Protein AF-A0A537A348-F1 (afdb_monomer_lite)

Radius of gyration: 24.98 Å; chains: 1; bounding box: 44×28×63 Å

Structure (mmCIF, N/CA/C/O backbone):
data_AF-A0A537A348-F1
#
_entry.id   AF-A0A537A348-F1
#
loop_
_atom_site.group_PDB
_atom_site.id
_atom_site.type_symbol
_atom_site.label_atom_id
_atom_site.label_alt_id
_atom_site.label_comp_id
_atom_site.label_asym_id
_atom_site.label_entity_id
_atom_site.label_seq_id
_atom_site.pdbx_PDB_ins_code
_atom_site.Cartn_x
_atom_site.Cartn_y
_atom_site.Cartn_z
_atom_site.occupancy
_atom_site.B_iso_or_equiv
_atom_site.auth_seq_id
_atom_site.auth_comp_id
_atom_site.auth_asym_id
_atom_site.auth_atom_id
_atom_site.pdbx_PDB_model_num
ATOM 1 N N . MET A 1 1 ? 0.038 -16.499 16.325 1.00 72.25 1 MET A N 1
ATOM 2 C CA . MET A 1 1 ? -0.195 -15.114 15.848 1.00 72.25 1 MET A CA 1
ATOM 3 C C . MET A 1 1 ? 0.605 -14.160 16.723 1.00 72.25 1 MET A C 1
ATOM 5 O O . MET A 1 1 ? 0.845 -14.511 17.869 1.00 72.25 1 MET A O 1
ATOM 9 N N . LYS A 1 2 ? 1.061 -13.016 16.199 1.00 85.62 2 LYS A N 1
ATOM 10 C CA . LYS A 1 2 ? 1.730 -11.973 16.997 1.00 85.62 2 LYS A CA 1
ATOM 11 C C . LYS A 1 2 ? 0.786 -10.775 17.117 1.00 85.62 2 LYS A C 1
ATOM 13 O O . LYS A 1 2 ? 0.208 -10.384 16.107 1.00 85.62 2 LYS A O 1
ATOM 18 N N . ASN A 1 3 ? 0.636 -10.227 18.320 1.00 91.38 3 ASN A N 1
ATOM 19 C CA . ASN A 1 3 ? -0.198 -9.051 18.567 1.00 91.38 3 ASN A CA 1
ATOM 20 C C . ASN A 1 3 ? 0.649 -7.786 18.429 1.00 91.38 3 ASN A C 1
ATOM 22 O O . ASN A 1 3 ? 1.791 -7.755 18.885 1.00 91.38 3 ASN A O 1
ATOM 26 N N . VAL A 1 4 ? 0.089 -6.761 17.792 1.00 90.19 4 VAL A N 1
ATOM 27 C CA . VAL A 1 4 ? 0.722 -5.452 17.615 1.00 90.19 4 VAL A CA 1
ATOM 28 C C . VAL A 1 4 ? -0.279 -4.399 18.068 1.00 90.19 4 VAL A C 1
ATOM 30 O O . VAL A 1 4 ? -1.414 -4.392 17.594 1.00 90.19 4 VAL A O 1
ATOM 33 N N . THR A 1 5 ? 0.140 -3.529 18.982 1.00 94.44 5 THR A N 1
ATOM 34 C CA . THR A 1 5 ? -0.640 -2.353 19.379 1.00 94.44 5 THR A CA 1
ATOM 35 C C . THR A 1 5 ? -0.352 -1.228 18.395 1.00 94.44 5 THR A C 1
ATOM 37 O O . THR A 1 5 ? 0.810 -0.937 18.116 1.00 94.44 5 THR A O 1
ATOM 40 N N . VAL A 1 6 ? -1.403 -0.607 17.865 1.00 92.50 6 VAL A N 1
ATOM 41 C CA . VAL A 1 6 ? -1.307 0.541 16.958 1.00 92.50 6 VAL A CA 1
ATOM 42 C C . VAL A 1 6 ? -2.088 1.708 17.541 1.00 92.50 6 VAL A C 1
ATOM 44 O O . VAL A 1 6 ? -3.189 1.520 18.057 1.00 92.50 6 VAL A O 1
ATOM 47 N N . THR A 1 7 ? -1.514 2.902 17.458 1.00 96.38 7 THR A N 1
ATOM 48 C CA . THR A 1 7 ? -2.193 4.146 17.823 1.00 96.38 7 THR A CA 1
ATOM 49 C C . THR A 1 7 ? -2.790 4.752 16.562 1.00 96.38 7 THR A C 1
ATOM 51 O O . THR A 1 7 ? -2.097 4.877 15.554 1.00 96.38 7 THR A O 1
ATOM 54 N N . LEU A 1 8 ? -4.069 5.107 16.624 1.00 95.81 8 LEU A N 1
ATOM 55 C CA . LEU A 1 8 ? -4.807 5.789 15.565 1.00 95.81 8 LEU A CA 1
ATOM 56 C C . LEU A 1 8 ? -5.379 7.079 16.150 1.00 95.81 8 LEU A C 1
ATOM 58 O O . LEU A 1 8 ? -5.690 7.123 17.342 1.00 95.81 8 LEU A O 1
ATOM 62 N N . ASP A 1 9 ? -5.521 8.110 15.327 1.00 98.06 9 ASP A N 1
ATOM 63 C CA . ASP A 1 9 ? -6.372 9.242 15.678 1.00 98.06 9 ASP A CA 1
ATOM 64 C C . ASP A 1 9 ? -7.845 8.795 15.774 1.00 98.06 9 ASP A C 1
ATOM 66 O O . ASP A 1 9 ? -8.237 7.745 15.248 1.00 98.06 9 ASP A O 1
ATOM 70 N N . GLU A 1 10 ? -8.660 9.577 16.485 1.00 97.56 10 GLU A N 1
ATOM 71 C CA . GLU A 1 10 ? -10.051 9.209 16.774 1.00 97.56 10 GLU A CA 1
ATOM 72 C C . GLU A 1 10 ? -10.883 9.048 15.495 1.00 97.56 10 GLU A C 1
ATOM 74 O O . GLU A 1 10 ? -11.681 8.114 15.391 1.00 97.56 10 GLU A O 1
ATOM 79 N N . GLU A 1 11 ? -10.667 9.913 14.500 1.00 98.19 11 GLU A N 1
ATOM 80 C CA . GLU A 1 11 ? -11.395 9.880 13.231 1.00 98.19 11 GLU A CA 1
ATOM 81 C C . GLU A 1 11 ? -11.103 8.579 12.472 1.00 98.19 11 GLU A C 1
ATOM 83 O O . GLU A 1 11 ? -12.026 7.841 12.111 1.00 98.19 11 GLU A O 1
ATOM 88 N N . THR A 1 12 ? -9.826 8.226 12.324 1.00 97.44 12 THR A N 1
ATOM 89 C CA . THR A 1 12 ? -9.402 6.978 11.681 1.00 97.44 12 THR A CA 1
ATOM 90 C C . THR A 1 12 ? -9.916 5.750 12.434 1.00 97.44 12 THR A C 1
ATOM 92 O O . THR A 1 12 ? -10.363 4.780 11.813 1.00 97.44 12 THR A O 1
ATOM 95 N N . ALA A 1 13 ? -9.890 5.765 13.771 1.00 97.19 13 ALA A N 1
ATOM 96 C CA . ALA A 1 13 ? -10.396 4.662 14.585 1.00 97.19 13 ALA A CA 1
ATOM 97 C C . ALA A 1 13 ? -11.917 4.481 14.435 1.00 97.19 13 ALA A C 1
ATOM 99 O O . ALA A 1 13 ? -12.403 3.350 14.316 1.00 97.19 13 ALA A O 1
ATOM 100 N N . ALA A 1 14 ? -12.679 5.578 14.421 1.00 97.75 14 ALA A N 1
ATOM 101 C CA . ALA A 1 14 ? -14.121 5.560 14.193 1.00 97.75 14 ALA A CA 1
ATOM 102 C C . ALA A 1 14 ? -14.459 5.022 12.798 1.00 97.75 14 ALA A C 1
ATOM 104 O O . ALA A 1 14 ? -15.243 4.075 12.683 1.00 97.75 14 ALA A O 1
ATOM 105 N N . TRP A 1 15 ? -13.801 5.547 11.764 1.00 97.88 15 TRP A N 1
ATOM 106 C CA . TRP A 1 15 ? -13.977 5.085 10.391 1.00 97.88 15 TRP A CA 1
ATOM 107 C C . TRP A 1 15 ? -13.669 3.589 10.247 1.00 97.88 15 TRP A C 1
ATOM 109 O O . TRP A 1 15 ? -14.476 2.836 9.700 1.00 97.88 15 TRP A O 1
ATOM 119 N N . ALA A 1 16 ? -12.545 3.121 10.801 1.00 97.19 16 ALA A N 1
ATOM 120 C CA . ALA A 1 16 ? -12.140 1.722 10.694 1.00 97.19 16 ALA A CA 1
ATOM 121 C C . ALA A 1 16 ? -13.152 0.766 11.344 1.00 97.19 16 ALA A C 1
ATOM 123 O O . ALA A 1 16 ? -13.388 -0.325 10.821 1.00 97.19 16 ALA A O 1
ATOM 124 N N . ARG A 1 17 ? -13.769 1.163 12.467 1.00 97.12 17 ARG A N 1
ATOM 125 C CA . ARG A 1 17 ? -14.820 0.374 13.131 1.00 97.12 17 ARG A CA 1
ATOM 126 C C . ARG A 1 17 ? -16.052 0.219 12.243 1.00 97.12 17 ARG A C 1
ATOM 128 O O . ARG A 1 17 ? -16.506 -0.908 12.054 1.00 97.12 17 ARG A O 1
ATOM 135 N N . VAL A 1 18 ? -16.552 1.322 11.682 1.00 98.25 18 VAL A N 1
ATOM 136 C CA . VAL A 1 18 ? -17.719 1.310 10.783 1.00 98.25 18 VAL A CA 1
ATOM 137 C C . VAL A 1 18 ? -17.420 0.472 9.544 1.00 98.25 18 VAL A C 1
ATOM 139 O O . VAL A 1 18 ? -18.157 -0.460 9.237 1.00 98.25 18 VAL A O 1
ATOM 142 N N . HIS A 1 19 ? -16.283 0.719 8.897 1.00 97.75 19 HIS A N 1
ATOM 143 C CA . HIS A 1 19 ? -15.931 0.035 7.660 1.00 97.75 19 HIS A CA 1
ATOM 144 C C . HIS A 1 19 ? -15.705 -1.476 7.842 1.00 97.75 19 HIS A C 1
ATOM 146 O O . HIS A 1 19 ? -16.070 -2.285 6.987 1.00 97.75 19 HIS A O 1
ATOM 152 N N . ALA A 1 20 ? -15.123 -1.892 8.972 1.00 97.75 20 ALA A N 1
ATOM 153 C CA . ALA A 1 20 ? -14.982 -3.310 9.291 1.00 97.75 20 ALA A CA 1
ATOM 154 C C . ALA A 1 20 ? -16.352 -3.974 9.522 1.00 97.75 20 ALA A C 1
ATOM 156 O O . ALA A 1 20 ? -16.586 -5.080 9.027 1.00 97.75 20 ALA A O 1
ATOM 157 N N . ALA A 1 21 ? -17.264 -3.281 10.214 1.00 97.69 21 ALA A N 1
ATOM 158 C CA . ALA A 1 21 ? -18.621 -3.756 10.468 1.00 97.69 21 ALA A CA 1
ATOM 159 C C . ALA A 1 21 ? -19.442 -3.900 9.176 1.00 97.69 21 ALA A C 1
ATOM 161 O O . ALA A 1 21 ? -20.061 -4.944 8.979 1.00 97.69 21 ALA A O 1
ATOM 162 N N . GLU A 1 22 ? -19.376 -2.927 8.258 1.00 97.69 22 GLU A N 1
ATOM 163 C CA . GLU A 1 22 ? -20.003 -3.006 6.923 1.00 97.69 22 GLU A CA 1
ATOM 164 C C . GLU A 1 22 ? -19.568 -4.257 6.146 1.00 97.69 22 GLU A C 1
ATOM 166 O O . GLU A 1 22 ? -20.337 -4.836 5.381 1.00 97.69 22 GLU A O 1
ATOM 171 N N . ARG A 1 23 ? -18.324 -4.698 6.360 1.00 96.50 23 ARG A N 1
ATOM 172 C CA . ARG A 1 23 ? -17.722 -5.869 5.710 1.00 96.50 23 ARG A CA 1
ATOM 173 C C . ARG A 1 23 ? -17.861 -7.160 6.523 1.00 96.50 23 ARG A C 1
ATOM 175 O O . ARG A 1 23 ? -17.284 -8.177 6.138 1.00 96.50 23 ARG A O 1
ATOM 182 N N . GLY A 1 24 ? -18.578 -7.132 7.648 1.00 97.31 24 GLY A N 1
ATOM 183 C CA . GLY A 1 24 ? -18.795 -8.297 8.509 1.00 97.31 24 GLY A CA 1
ATOM 184 C C . GLY A 1 24 ? -17.510 -8.867 9.121 1.00 97.31 24 GLY A C 1
ATOM 185 O O . GLY A 1 24 ? -17.403 -10.078 9.316 1.00 97.31 24 GLY A O 1
ATOM 186 N N . MET A 1 25 ? -16.505 -8.029 9.392 1.00 97.31 25 MET A N 1
ATOM 187 C CA . MET A 1 25 ? -15.222 -8.463 9.952 1.00 97.31 25 MET A CA 1
ATOM 188 C C . MET A 1 25 ? -14.732 -7.563 11.089 1.00 97.31 25 MET A C 1
ATOM 190 O O . MET A 1 25 ? -15.219 -6.459 11.297 1.00 97.31 25 MET A O 1
ATOM 194 N N . SER A 1 26 ? -13.744 -8.038 11.851 1.00 97.00 26 SER A N 1
ATOM 195 C CA . SER A 1 26 ? -13.112 -7.232 12.898 1.00 97.00 26 SER A CA 1
ATOM 196 C C . SER A 1 26 ? -12.075 -6.264 12.325 1.00 97.00 26 SER A C 1
ATOM 198 O O . SER A 1 26 ? -11.431 -6.551 11.312 1.00 97.00 26 SER A O 1
ATOM 200 N N . VAL A 1 27 ? -11.841 -5.152 13.030 1.00 95.81 27 VAL A N 1
ATOM 201 C CA . VAL A 1 27 ? -10.799 -4.170 12.676 1.00 95.81 27 VAL A CA 1
ATOM 202 C C . VAL A 1 27 ? -9.425 -4.837 12.565 1.00 95.81 27 VAL A C 1
ATOM 204 O O . VAL A 1 27 ? -8.705 -4.608 11.596 1.00 95.81 27 VAL A O 1
ATOM 207 N N . SER A 1 28 ? -9.075 -5.732 13.495 1.00 94.50 28 SER A N 1
ATOM 208 C CA . SER A 1 28 ? -7.795 -6.451 13.460 1.00 94.50 28 SER A CA 1
ATOM 209 C C . SER A 1 28 ? -7.660 -7.358 12.235 1.00 94.50 28 SER A C 1
ATOM 211 O O . SER A 1 28 ? -6.578 -7.444 11.650 1.00 94.50 28 SER A O 1
ATOM 213 N N . ARG A 1 29 ? -8.748 -8.022 11.811 1.00 95.12 29 ARG A N 1
ATOM 214 C CA . ARG A 1 29 ? -8.749 -8.832 10.585 1.00 95.12 29 ARG A CA 1
ATOM 215 C C . ARG A 1 29 ? -8.571 -7.951 9.352 1.00 95.12 29 ARG A C 1
ATOM 217 O O . ARG A 1 29 ? -7.704 -8.249 8.533 1.00 95.12 29 ARG A O 1
ATOM 224 N N . MET A 1 30 ? -9.333 -6.862 9.264 1.00 96.12 30 MET A N 1
ATOM 225 C CA . MET A 1 30 ? -9.259 -5.901 8.164 1.00 96.12 30 MET A CA 1
ATOM 226 C C . MET A 1 30 ? -7.854 -5.298 8.031 1.00 96.12 30 MET A C 1
ATOM 228 O O . MET A 1 30 ? -7.283 -5.293 6.940 1.00 96.12 30 MET A O 1
ATOM 232 N N . LEU A 1 31 ? -7.255 -4.860 9.144 1.00 95.12 31 LEU A N 1
ATOM 233 C CA . LEU A 1 31 ? -5.894 -4.322 9.164 1.00 95.12 31 LEU A CA 1
ATOM 234 C C . LEU A 1 31 ? -4.865 -5.375 8.731 1.00 95.12 31 LEU A C 1
ATOM 236 O O . LEU A 1 31 ? -3.961 -5.081 7.951 1.00 95.12 31 LEU A O 1
ATOM 240 N N . GLY A 1 32 ? -5.018 -6.622 9.184 1.00 94.69 32 GLY A N 1
ATOM 241 C CA . GLY A 1 32 ? -4.155 -7.723 8.763 1.00 94.69 32 GLY A CA 1
ATOM 242 C C . GLY A 1 32 ? -4.241 -8.022 7.262 1.00 94.69 32 GLY A C 1
ATOM 243 O O . GLY A 1 32 ? -3.219 -8.292 6.630 1.00 94.69 32 GLY A O 1
ATOM 244 N N . GLU A 1 33 ? -5.439 -7.968 6.675 1.00 95.44 33 GLU A N 1
ATOM 245 C CA . GLU A 1 33 ? -5.639 -8.127 5.228 1.00 95.44 33 GLU A CA 1
ATOM 246 C C . GLU A 1 33 ? -5.019 -6.967 4.439 1.00 95.44 33 GLU A C 1
ATOM 248 O O . GLU A 1 33 ? -4.281 -7.207 3.481 1.00 95.44 33 GLU A O 1
ATOM 253 N N . PHE A 1 34 ? -5.220 -5.728 4.894 1.00 94.19 34 PHE A N 1
ATOM 254 C CA . PHE A 1 34 ? -4.609 -4.539 4.301 1.00 94.19 34 PHE A CA 1
ATOM 255 C C . PHE A 1 34 ? -3.074 -4.608 4.301 1.00 94.19 34 PHE A C 1
ATOM 257 O O . PHE A 1 34 ? -2.436 -4.393 3.268 1.00 94.19 34 PHE A O 1
ATOM 264 N N . LEU A 1 35 ? -2.465 -4.973 5.435 1.00 94.44 35 LEU A N 1
ATOM 265 C CA . LEU A 1 35 ? -1.010 -5.113 5.542 1.00 94.44 35 LEU A CA 1
ATOM 266 C C . LEU A 1 35 ? -0.475 -6.206 4.613 1.00 94.44 35 LEU A C 1
ATOM 268 O O . LEU A 1 35 ? 0.530 -5.989 3.936 1.00 94.44 35 LEU A O 1
ATOM 272 N N . ARG A 1 36 ? -1.161 -7.354 4.514 1.00 93.19 36 ARG A N 1
ATOM 273 C CA . ARG A 1 36 ? -0.795 -8.404 3.549 1.00 93.19 36 ARG A CA 1
ATOM 274 C C . ARG A 1 36 ? -0.829 -7.879 2.119 1.00 93.19 36 ARG A C 1
ATOM 276 O O . ARG A 1 36 ? 0.133 -8.083 1.383 1.00 93.19 36 ARG A O 1
ATOM 283 N N . GLN A 1 37 ? -1.890 -7.172 1.733 1.00 92.56 37 GLN A N 1
ATOM 284 C CA . GLN A 1 37 ? -2.004 -6.602 0.391 1.00 92.56 37 GLN A CA 1
ATOM 285 C C . GLN A 1 37 ? -0.848 -5.639 0.085 1.00 92.56 37 GLN A C 1
ATOM 287 O O . GLN A 1 37 ? -0.239 -5.734 -0.981 1.00 92.56 37 GLN A O 1
ATOM 292 N N . ARG A 1 38 ? -0.483 -4.767 1.035 1.00 90.88 38 ARG A N 1
ATOM 293 C CA . ARG A 1 38 ? 0.658 -3.849 0.887 1.00 90.88 38 ARG A CA 1
ATOM 294 C C . ARG A 1 38 ? 1.995 -4.580 0.792 1.00 90.88 38 ARG A C 1
ATOM 296 O O . ARG A 1 38 ? 2.813 -4.224 -0.051 1.00 90.88 38 ARG A O 1
ATOM 303 N N . MET A 1 39 ? 2.201 -5.633 1.586 1.00 89.50 39 MET A N 1
ATOM 304 C CA . MET A 1 39 ? 3.395 -6.479 1.476 1.00 89.50 39 MET A CA 1
ATOM 305 C C . MET A 1 39 ? 3.500 -7.147 0.103 1.00 89.50 39 MET A C 1
ATOM 307 O O . MET A 1 39 ? 4.590 -7.202 -0.461 1.00 89.50 39 MET A O 1
ATOM 311 N N . HIS A 1 40 ? 2.386 -7.651 -0.435 1.00 88.50 40 HIS A N 1
ATOM 312 C CA . HIS A 1 40 ? 2.361 -8.234 -1.774 1.00 88.50 40 HIS A CA 1
ATOM 313 C C . HIS A 1 40 ? 2.707 -7.190 -2.835 1.00 88.50 40 HIS A C 1
ATOM 315 O O . HIS A 1 40 ? 3.628 -7.413 -3.608 1.00 88.50 40 HIS A O 1
ATOM 321 N N . GLN A 1 41 ? 2.055 -6.026 -2.821 1.00 85.00 41 GLN A N 1
ATOM 322 C CA . GLN A 1 41 ? 2.327 -4.951 -3.784 1.00 85.00 41 GLN A CA 1
ATOM 323 C C . GLN A 1 41 ? 3.793 -4.497 -3.763 1.00 85.00 41 GLN A C 1
ATOM 325 O O . GLN A 1 41 ? 4.406 -4.363 -4.821 1.00 85.00 41 GLN A O 1
ATOM 330 N N . ALA A 1 42 ? 4.377 -4.322 -2.573 1.00 81.75 42 ALA A N 1
ATOM 331 C CA . ALA A 1 42 ? 5.786 -3.956 -2.437 1.00 81.75 42 ALA A CA 1
ATOM 332 C C . ALA A 1 42 ? 6.720 -5.036 -3.015 1.00 81.75 42 ALA A C 1
ATOM 334 O O . ALA A 1 42 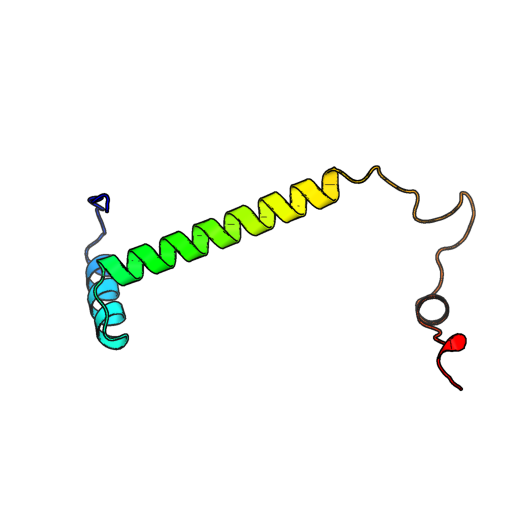? 7.652 -4.732 -3.757 1.00 81.75 42 ALA A O 1
ATOM 335 N N . ARG A 1 43 ? 6.439 -6.315 -2.731 1.00 85.06 43 ARG A N 1
ATOM 336 C CA . ARG A 1 43 ? 7.242 -7.441 -3.230 1.00 85.06 43 ARG A CA 1
ATOM 337 C C . ARG A 1 43 ? 7.126 -7.641 -4.736 1.00 85.06 43 ARG A C 1
ATOM 339 O O . ARG A 1 43 ? 8.127 -7.984 -5.357 1.00 85.06 43 ARG A O 1
ATOM 346 N N . GLU A 1 44 ? 5.944 -7.447 -5.315 1.00 86.31 44 GLU A N 1
ATOM 347 C CA . GL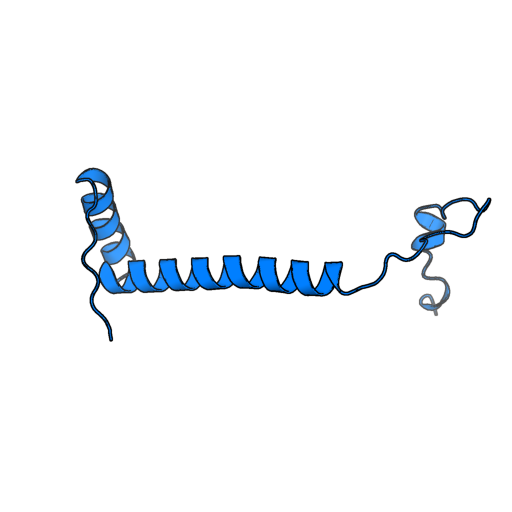U A 1 44 ? 5.739 -7.591 -6.761 1.00 86.31 44 GLU A CA 1
ATOM 348 C C . GLU A 1 44 ? 6.566 -6.563 -7.537 1.00 86.31 44 GLU A C 1
ATOM 350 O O . GLU A 1 44 ? 7.243 -6.924 -8.502 1.00 86.31 44 GLU A O 1
ATOM 355 N N . TYR A 1 45 ? 6.592 -5.306 -7.078 1.00 84.12 45 TYR A N 1
ATOM 356 C CA . TYR A 1 45 ? 7.445 -4.279 -7.673 1.00 84.12 45 TYR A CA 1
ATOM 357 C C . TYR A 1 45 ? 8.928 -4.645 -7.564 1.00 84.12 45 TYR A C 1
ATOM 359 O O . TYR A 1 45 ? 9.629 -4.670 -8.576 1.00 84.12 45 TYR A O 1
ATOM 367 N N . ASP A 1 46 ? 9.401 -5.004 -6.367 1.00 85.88 46 ASP A N 1
ATOM 368 C CA . ASP A 1 46 ? 10.803 -5.378 -6.155 1.00 85.88 46 ASP A CA 1
ATOM 369 C C . ASP A 1 46 ? 11.209 -6.589 -7.003 1.00 85.88 46 ASP A C 1
ATOM 371 O O . ASP A 1 46 ? 12.299 -6.626 -7.583 1.00 85.88 46 ASP A O 1
ATOM 375 N N . ALA A 1 47 ? 10.330 -7.586 -7.115 1.00 89.50 47 ALA A N 1
ATOM 376 C CA . ALA A 1 47 ? 10.552 -8.757 -7.950 1.00 89.50 47 ALA A CA 1
ATOM 377 C C . ALA A 1 47 ? 10.594 -8.390 -9.440 1.00 89.50 47 ALA A C 1
ATOM 379 O O . ALA A 1 47 ? 11.480 -8.864 -10.155 1.00 89.50 47 ALA A O 1
ATOM 380 N N . ALA A 1 48 ? 9.678 -7.542 -9.917 1.00 90.25 48 ALA A N 1
ATOM 381 C CA . ALA A 1 48 ? 9.664 -7.060 -11.296 1.00 90.25 48 ALA A CA 1
ATOM 382 C C . ALA A 1 48 ? 10.922 -6.239 -11.619 1.00 90.25 48 ALA A C 1
ATOM 384 O O . ALA A 1 48 ? 11.571 -6.485 -12.638 1.00 90.25 48 ALA A O 1
ATOM 385 N N . MET A 1 49 ? 11.320 -5.338 -10.718 1.00 89.62 49 MET A N 1
ATOM 386 C CA . MET A 1 49 ? 12.529 -4.525 -10.833 1.00 89.62 49 MET A CA 1
ATOM 387 C C . MET A 1 49 ? 13.783 -5.400 -10.902 1.00 89.62 49 MET A C 1
ATOM 389 O O . MET A 1 49 ? 14.581 -5.255 -11.827 1.00 89.62 49 MET A O 1
ATOM 393 N N . ARG A 1 50 ? 13.932 -6.369 -9.987 1.00 92.00 50 ARG A N 1
ATOM 394 C CA . ARG A 1 50 ? 15.054 -7.324 -10.011 1.00 92.00 50 ARG A CA 1
ATOM 395 C C . ARG A 1 50 ? 15.104 -8.111 -11.319 1.00 92.00 50 ARG A C 1
ATOM 397 O O . ARG A 1 50 ? 16.173 -8.236 -11.906 1.00 92.00 50 ARG A O 1
ATOM 404 N N . ARG A 1 51 ? 13.961 -8.606 -11.813 1.00 93.19 51 ARG A N 1
ATOM 405 C CA . ARG A 1 51 ? 13.887 -9.330 -13.098 1.00 93.19 51 ARG A CA 1
ATOM 406 C C . ARG A 1 51 ? 14.245 -8.451 -14.296 1.00 93.19 51 ARG A C 1
ATOM 408 O O . ARG A 1 51 ? 14.820 -8.959 -15.255 1.00 93.19 51 ARG A O 1
ATOM 415 N N . PHE A 1 52 ? 13.867 -7.174 -14.274 1.00 91.06 52 PHE A N 1
ATOM 416 C CA . PHE A 1 52 ? 14.177 -6.227 -15.342 1.00 91.06 52 PHE A CA 1
ATOM 417 C C . PHE A 1 52 ? 15.670 -5.884 -15.360 1.00 91.06 52 PHE A C 1
ATOM 419 O O . PHE A 1 52 ? 16.311 -6.039 -16.395 1.00 91.06 52 PHE A O 1
ATOM 426 N N . LEU A 1 53 ? 16.234 -5.503 -14.209 1.00 92.81 53 LEU A N 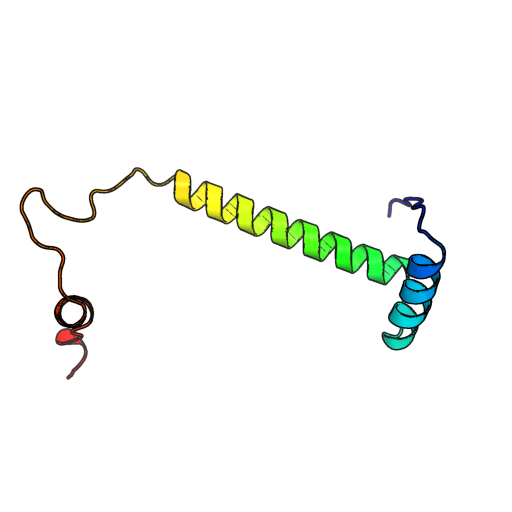1
ATOM 427 C CA . LEU A 1 53 ? 17.636 -5.090 -14.079 1.00 92.81 53 LEU A CA 1
ATOM 428 C C . LEU A 1 53 ? 18.632 -6.248 -14.218 1.00 92.81 53 LEU A C 1
ATOM 430 O O . LEU A 1 53 ? 19.771 -6.025 -14.609 1.00 92.81 53 LEU A O 1
ATOM 434 N N . ALA A 1 54 ? 18.215 -7.487 -13.942 1.00 94.75 54 ALA A N 1
ATOM 435 C CA . ALA A 1 54 ? 19.044 -8.668 -14.184 1.00 94.75 54 ALA A CA 1
ATOM 436 C C . ALA A 1 54 ? 19.309 -8.928 -15.679 1.00 94.75 54 ALA A C 1
ATOM 438 O O . ALA A 1 54 ? 20.214 -9.690 -16.018 1.00 94.75 54 ALA A O 1
ATOM 439 N N . LYS A 1 55 ? 18.523 -8.333 -16.588 1.00 92.94 55 LYS A N 1
ATOM 440 C CA . LYS A 1 55 ? 18.739 -8.475 -18.030 1.00 92.94 55 LYS A CA 1
ATOM 441 C C . LYS A 1 55 ? 19.790 -7.458 -18.484 1.00 92.94 55 LYS A C 1
ATOM 443 O O . LYS A 1 55 ? 19.607 -6.266 -18.242 1.00 92.94 55 LYS A O 1
ATOM 448 N N . PRO A 1 56 ? 20.857 -7.880 -19.185 1.00 90.50 56 PRO A N 1
ATOM 449 C CA . PRO A 1 56 ? 21.828 -6.936 -19.717 1.00 90.50 56 PRO A CA 1
ATOM 450 C C . PRO A 1 56 ? 21.159 -5.994 -20.732 1.00 90.50 56 PRO A C 1
ATOM 452 O O . PRO A 1 56 ? 20.273 -6.427 -21.482 1.00 90.50 56 PRO A O 1
ATOM 455 N N . PRO A 1 57 ? 21.574 -4.715 -20.797 1.00 87.50 57 PRO A N 1
ATOM 456 C CA . PRO A 1 57 ? 21.024 -3.772 -21.757 1.00 87.50 57 PRO A CA 1
ATOM 457 C C . PRO A 1 57 ? 21.292 -4.263 -23.183 1.00 87.50 57 PRO A C 1
ATOM 459 O O . PRO A 1 57 ? 22.434 -4.489 -23.585 1.00 87.50 57 PRO A O 1
ATOM 462 N N . LYS A 1 58 ? 20.223 -4.422 -23.967 1.00 88.00 58 LYS A N 1
ATOM 463 C CA . LYS A 1 58 ? 20.294 -4.834 -25.371 1.00 88.00 58 LYS A CA 1
ATOM 464 C C . LYS A 1 58 ? 20.007 -3.637 -26.264 1.00 88.00 58 LYS A C 1
ATOM 466 O O . LYS A 1 58 ? 19.001 -2.952 -26.088 1.00 88.00 58 LYS A O 1
ATOM 471 N N . LYS A 1 59 ? 20.857 -3.413 -27.268 1.00 87.62 59 LYS A N 1
ATOM 472 C CA . LYS A 1 59 ? 20.562 -2.440 -28.325 1.00 87.62 59 LYS A CA 1
ATOM 473 C C . LYS A 1 59 ? 19.296 -2.888 -29.059 1.00 87.62 59 LYS A C 1
ATOM 475 O O . LYS A 1 59 ? 19.257 -3.981 -29.619 1.00 87.62 59 LYS A O 1
ATOM 480 N N . LEU A 1 60 ? 18.268 -2.042 -29.046 1.00 85.31 60 LEU A N 1
ATOM 481 C CA . LEU A 1 60 ? 16.973 -2.324 -29.681 1.00 85.31 60 LEU A CA 1
ATOM 482 C C . LEU A 1 60 ? 17.011 -2.174 -31.206 1.00 85.31 60 LEU A C 1
ATOM 484 O O . LEU A 1 60 ? 16.070 -2.551 -31.896 1.00 85.31 60 LEU A O 1
ATOM 488 N N . ARG A 1 61 ? 18.101 -1.615 -31.730 1.00 86.00 61 ARG A N 1
ATOM 489 C CA . ARG A 1 61 ? 18.301 -1.333 -33.144 1.00 86.00 61 ARG A CA 1
ATOM 490 C C . ARG A 1 61 ? 19.779 -1.457 -33.485 1.00 86.00 61 ARG A C 1
ATOM 492 O O . ARG A 1 61 ? 20.640 -1.157 -32.655 1.00 86.00 61 ARG A O 1
ATOM 499 N N . GLN A 1 62 ? 20.068 -1.863 -34.714 1.00 84.19 62 GLN A N 1
ATOM 500 C CA . GLN A 1 62 ? 21.421 -1.812 -35.258 1.00 84.19 62 GLN A CA 1
ATOM 501 C C . GLN A 1 62 ? 21.900 -0.356 -35.397 1.00 84.19 62 GLN A C 1
ATOM 503 O O . GLN A 1 62 ? 21.097 0.580 -35.504 1.00 84.19 62 GLN A O 1
ATOM 508 N N . ALA A 1 63 ? 23.219 -0.155 -35.366 1.00 83.62 63 ALA A N 1
ATOM 509 C CA . ALA A 1 63 ? 23.807 1.160 -35.602 1.00 83.62 63 ALA A CA 1
ATOM 510 C C . ALA A 1 63 ? 23.459 1.628 -37.026 1.00 83.62 63 ALA A C 1
ATOM 512 O O . ALA A 1 63 ? 23.565 0.854 -37.969 1.00 83.62 63 ALA A O 1
ATOM 513 N N . GLY A 1 64 ? 22.990 2.868 -37.169 1.00 83.81 64 GLY A N 1
ATOM 514 C CA . GLY A 1 64 ? 22.608 3.448 -38.466 1.00 83.81 64 GLY A CA 1
ATOM 515 C C . GLY A 1 64 ? 21.248 3.021 -39.041 1.00 83.81 64 GLY A C 1
ATOM 516 O O . GLY A 1 64 ? 20.728 3.721 -39.901 1.00 83.81 64 GLY A O 1
ATOM 517 N N . ALA A 1 65 ? 20.621 1.941 -38.560 1.00 88.38 65 ALA A N 1
ATOM 518 C CA . ALA A 1 65 ? 19.294 1.532 -39.040 1.00 88.38 65 ALA A CA 1
ATOM 519 C C . ALA A 1 65 ? 18.186 2.501 -38.576 1.00 88.38 65 ALA A C 1
ATOM 521 O O . ALA A 1 65 ? 18.361 3.207 -37.590 1.00 88.38 65 ALA A O 1
ATOM 522 N N . ARG A 1 66 ? 17.020 2.533 -39.235 1.00 90.25 66 ARG A N 1
ATOM 523 C CA . ARG A 1 66 ? 15.815 3.240 -38.744 1.00 90.25 66 ARG A CA 1
ATOM 524 C C . ARG A 1 66 ? 15.030 2.328 -37.790 1.00 90.25 66 ARG A C 1
ATOM 526 O O . ARG A 1 66 ? 15.130 1.109 -37.880 1.00 90.25 66 ARG A O 1
ATOM 533 N N . TYR A 1 67 ? 14.282 2.900 -36.844 1.00 89.12 67 TYR A N 1
ATOM 534 C CA . TYR A 1 67 ? 13.283 2.115 -36.110 1.00 89.12 67 TYR A CA 1
ATOM 535 C C . TYR A 1 67 ? 12.117 1.745 -37.041 1.00 89.12 67 TYR A C 1
ATOM 537 O O . TYR A 1 67 ? 11.731 2.591 -37.855 1.00 89.12 67 TYR A O 1
ATOM 545 N N . PRO A 1 68 ? 11.553 0.530 -36.921 1.00 88.31 68 PRO A N 1
ATOM 546 C CA . PRO A 1 68 ? 10.377 0.156 -37.691 1.00 88.31 68 PRO A CA 1
ATOM 547 C C . PRO A 1 68 ? 9.213 1.096 -37.366 1.00 88.31 68 PRO A C 1
ATOM 549 O O . PRO A 1 68 ? 9.071 1.579 -36.238 1.00 88.31 68 PRO A O 1
ATOM 552 N N . SER A 1 69 ? 8.387 1.370 -38.367 1.00 89.19 69 SER A N 1
ATOM 553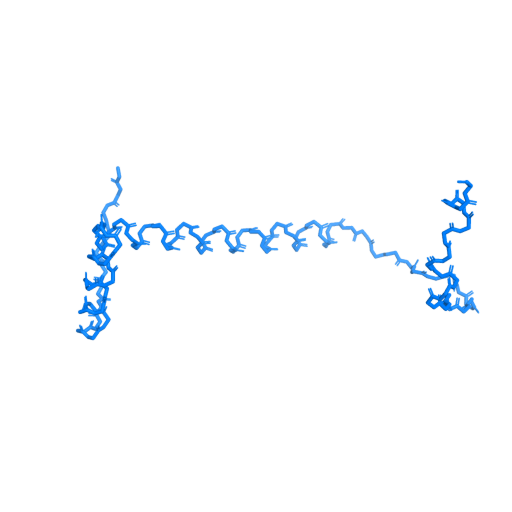 C CA . SER A 1 69 ? 7.086 1.997 -38.178 1.00 89.19 69 SER A CA 1
ATOM 554 C C . SER A 1 69 ? 6.151 1.075 -37.391 1.00 89.19 69 SER A C 1
ATOM 556 O O . SER A 1 69 ? 6.377 -0.130 -37.258 1.00 89.19 69 SER A O 1
ATOM 558 N N . ARG A 1 70 ? 5.076 1.657 -36.852 1.00 86.62 70 ARG A N 1
ATOM 559 C CA . ARG A 1 70 ? 4.045 0.906 -36.131 1.00 86.62 70 ARG A CA 1
ATOM 560 C C . ARG A 1 70 ? 3.464 -0.216 -36.997 1.00 86.62 70 ARG A C 1
ATOM 562 O O . ARG A 1 70 ? 3.286 -1.321 -36.493 1.00 86.62 70 ARG A O 1
ATOM 569 N N . ASP A 1 71 ? 3.203 0.076 -38.268 1.00 88.69 71 ASP A N 1
ATOM 570 C CA . ASP A 1 71 ? 2.594 -0.874 -39.198 1.00 88.69 71 ASP A CA 1
ATOM 571 C C . ASP A 1 71 ? 3.559 -2.013 -39.529 1.00 88.69 71 ASP A C 1
ATOM 573 O O . ASP A 1 71 ? 3.171 -3.169 -39.425 1.00 88.69 71 ASP A O 1
ATOM 577 N N . GLU A 1 72 ? 4.837 -1.717 -39.791 1.00 87.25 72 GLU A N 1
ATOM 578 C CA . GLU A 1 72 ? 5.874 -2.743 -40.003 1.00 87.25 72 GLU A CA 1
ATOM 579 C C . GLU A 1 72 ? 6.065 -3.647 -38.773 1.00 87.25 72 GLU A C 1
ATOM 581 O O . GLU A 1 72 ? 6.266 -4.850 -38.912 1.00 87.25 72 GLU A O 1
ATOM 586 N N . LEU A 1 73 ? 5.995 -3.092 -37.555 1.00 86.88 73 LEU A N 1
ATOM 587 C CA . LEU A 1 73 ? 6.162 -3.862 -36.316 1.00 86.88 73 LEU A CA 1
ATOM 588 C C . LEU A 1 73 ? 4.959 -4.767 -36.009 1.00 86.88 73 LEU A C 1
ATOM 590 O O . LEU A 1 73 ? 5.108 -5.812 -35.373 1.00 86.88 73 LEU A O 1
ATOM 594 N N . HIS A 1 74 ? 3.760 -4.340 -36.401 1.00 86.44 74 HIS A N 1
ATOM 595 C CA . HIS A 1 74 ? 2.515 -5.046 -36.112 1.00 86.44 74 HIS A CA 1
ATOM 596 C C . HIS A 1 74 ? 1.948 -5.805 -37.308 1.00 86.44 74 HIS A C 1
ATOM 598 O O . HIS A 1 74 ? 0.897 -6.434 -37.155 1.00 86.44 74 HIS A O 1
ATOM 604 N N . ASP A 1 75 ? 2.612 -5.790 -38.465 1.00 82.88 75 ASP A N 1
ATOM 605 C CA . ASP A 1 75 ? 2.166 -6.564 -39.610 1.00 82.88 75 ASP A CA 1
ATOM 606 C C . ASP A 1 75 ? 2.274 -8.063 -39.303 1.00 82.88 75 ASP A C 1
ATOM 608 O O . ASP A 1 75 ? 3.342 -8.671 -39.258 1.00 82.88 75 ASP A O 1
ATOM 612 N N . ARG A 1 76 ? 1.119 -8.681 -39.054 1.00 77.75 76 ARG A N 1
ATOM 613 C CA . ARG A 1 76 ? 0.985 -10.116 -38.791 1.00 77.75 76 ARG A CA 1
ATOM 614 C C . ARG A 1 76 ? 0.780 -10.887 -40.090 1.00 77.75 76 ARG A C 1
ATOM 616 O O . ARG A 1 76 ? -0.103 -11.740 -40.152 1.00 77.75 76 ARG A O 1
ATOM 62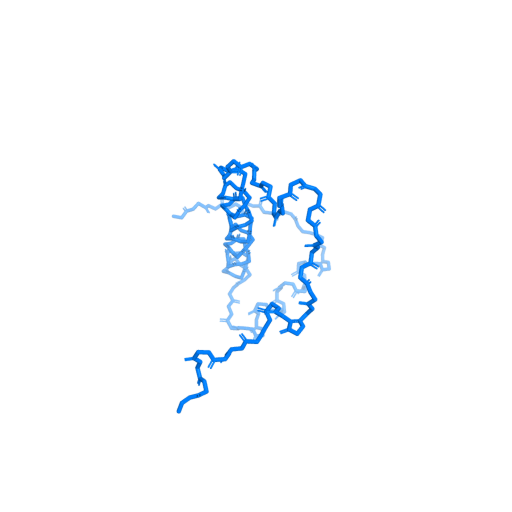3 N N . ALA A 1 77 ? 1.558 -10.589 -41.127 1.00 75.75 77 ALA A N 1
ATOM 624 C CA . ALA A 1 77 ? 1.438 -11.229 -42.438 1.00 75.75 77 ALA A CA 1
ATOM 625 C C . ALA A 1 77 ? 1.434 -12.771 -42.344 1.00 75.75 77 ALA A C 1
ATOM 627 O O . ALA A 1 77 ? 0.707 -13.443 -43.068 1.00 75.75 77 ALA A O 1
ATOM 628 N N . HIS A 1 78 ? 2.167 -13.338 -41.381 1.00 67.56 78 HIS A N 1
ATOM 629 C CA . HIS A 1 78 ? 2.258 -14.784 -41.144 1.00 67.56 78 HIS A CA 1
ATOM 630 C C . HIS A 1 78 ? 1.028 -15.419 -40.463 1.00 67.56 78 HIS A C 1
ATOM 632 O O . HIS A 1 78 ? 0.935 -16.641 -40.420 1.00 67.56 78 HIS A O 1
ATOM 638 N N . LEU A 1 79 ? 0.101 -14.620 -39.920 1.00 69.88 79 LEU A N 1
ATOM 639 C CA . LEU A 1 79 ? -1.117 -15.082 -39.231 1.00 69.8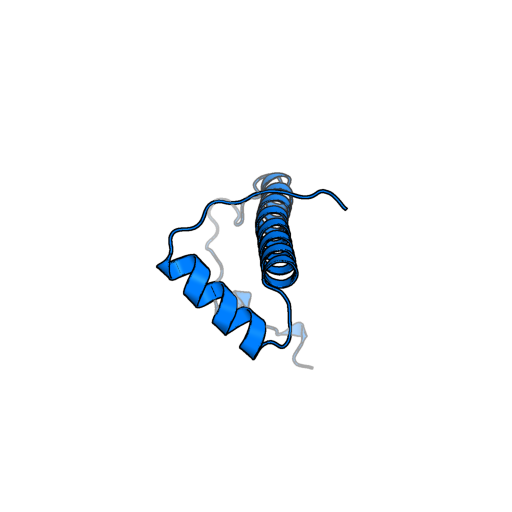8 79 LEU A CA 1
ATOM 640 C C . LEU A 1 79 ? -2.395 -14.857 -40.058 1.00 69.88 79 LEU A C 1
ATOM 642 O O . LEU A 1 79 ? -3.487 -15.151 -39.585 1.00 69.88 79 LEU A O 1
ATOM 646 N N . ARG A 1 80 ? -2.268 -14.323 -41.278 1.00 65.81 80 ARG A N 1
ATOM 647 C CA . ARG A 1 80 ? -3.361 -14.160 -42.243 1.00 65.81 80 ARG A CA 1
ATOM 648 C C . ARG A 1 80 ? -3.293 -15.320 -43.246 1.00 65.81 80 ARG A C 1
ATOM 650 O O . ARG A 1 80 ? -2.778 -15.150 -44.348 1.00 65.81 80 ARG A O 1
ATOM 657 N N . ARG A 1 81 ? -3.713 -16.514 -42.836 1.00 59.31 81 ARG A N 1
ATOM 658 C CA . ARG A 1 81 ? -3.957 -17.661 -43.725 1.00 59.31 81 ARG A CA 1
ATOM 659 C C . ARG A 1 81 ? -5.343 -18.210 -43.462 1.00 59.31 81 ARG A C 1
ATOM 661 O O . ARG A 1 81 ? -5.737 -18.193 -42.276 1.00 59.31 81 ARG A O 1
#

Secondary structure (DSSP, 8-state):
---------HHHHHHHHHHHHHTTS-HHHHHHHHHHHHHHHHHHHHHHHHHHHTSPP--SS-TTPPPPPHHHHH--GGG--

Foldseek 3Di:
DDDDDDDDDPVVVVVLCVVQVVVVHDSVVVVVVVVVVVVVVVVVVVVVVCVVVVDPDDDPDDPPDDDDDPCRVPVPVVPPD

pLDDT: mean 89.82, std 7.86, range [59.31, 98.25]

Sequence (81 aa):
MKNVTVTLDEETAAWARVHAAERGMSVSRMLGEFLRQRMHQAREYDAAMRRFLAKPPKKLRQAGARYPSRDELHDRAHLRR